Protein AF-I7LWI1-F1 (afdb_monomer_lite)

Foldseek 3Di:
DDDPPDDPDDDDDDDDDDDDDDDDDDDDDDDPDDPPPDLVLLVVLQDLVLQVVLVVQLLCVQVPPPDPDRVLCVLCVPDDSVVSNVVVCVLPVPDRRHLVSVLVQCPDPRSVVSSLVCLVPPQLVSLVPDPDDCSVSNVVVSVLSNVCVVPVVSSVSNDDPDPPDPD

Sequence (167 aa):
MQMDQLLTYFAGNIQIVCNQHEQSTEISSCQDSQDIMDEAQIVSLNKKNVIRNLIRAFLQYLFGKNQKVSILQQYFPNSSDYDTKCQIKRYFAKKKYNHLVLKQLYKHQIYGQMFKQFLLTEAHNYLQRSQIKEKENHVIFINYMIKCYEDERLLEKLETYSKAKKI

Secondary structure (DSSP, 8-state):
-----SS-SS----------------------------HHHHHHT--HHHHHHHHHHHHHHHH-TT-SS-HHHHH-TTS-HHHHHHHHHHHHTT---SHHHHHHHHH-TTHHHHHHHHHHHTHHHHHHHS--S-HHHHHHHHHHHHHHTT-HHHHHTS---------

pLDDT: mean 74.57, std 24.11, range [28.3, 97.25]

Structure (mmCIF, N/CA/C/O backbone):
data_AF-I7LWI1-F1
#
_entry.id   AF-I7LWI1-F1
#
loop_
_atom_site.group_PDB
_atom_site.id
_atom_site.type_symbol
_atom_site.label_atom_id
_atom_site.label_alt_id
_atom_site.label_comp_id
_atom_site.label_asym_id
_atom_site.label_entity_id
_atom_site.label_seq_id
_atom_site.pdbx_PDB_ins_code
_atom_site.Cartn_x
_atom_site.Cartn_y
_atom_site.Cartn_z
_atom_site.occupancy
_atom_site.B_iso_or_equiv
_atom_site.auth_seq_id
_atom_site.auth_comp_id
_atom_site.auth_asym_id
_atom_site.auth_atom_id
_atom_site.pdbx_PDB_model_num
ATOM 1 N N . MET A 1 1 ? 25.131 32.910 -13.825 1.00 37.62 1 MET A N 1
ATOM 2 C CA . MET A 1 1 ? 24.440 32.111 -14.862 1.00 37.62 1 MET A CA 1
ATOM 3 C C . MET A 1 1 ? 25.105 30.728 -14.871 1.00 37.62 1 MET A C 1
ATOM 5 O O . MET A 1 1 ? 26.065 30.537 -15.592 1.00 37.62 1 MET A O 1
ATOM 9 N N . GLN A 1 2 ? 24.973 29.940 -13.797 1.00 38.94 2 GLN A N 1
ATOM 10 C CA . GLN A 1 2 ? 23.892 28.995 -13.441 1.00 38.94 2 GLN A CA 1
ATOM 11 C C . GLN A 1 2 ? 23.829 27.756 -14.346 1.00 38.94 2 GLN A C 1
ATOM 13 O O . GLN A 1 2 ? 23.183 27.808 -15.385 1.00 38.94 2 GLN A O 1
ATOM 18 N N . MET A 1 3 ? 24.455 26.661 -13.891 1.00 34.31 3 MET A N 1
ATOM 19 C CA . MET A 1 3 ? 24.113 25.264 -14.213 1.00 34.31 3 MET A CA 1
ATOM 20 C C . MET A 1 3 ? 24.799 24.274 -13.228 1.00 34.31 3 MET A C 1
ATOM 22 O O . MET A 1 3 ? 25.345 23.275 -13.656 1.00 34.31 3 MET A O 1
ATOM 26 N N . ASP A 1 4 ? 24.781 24.527 -11.906 1.00 35.12 4 ASP A N 1
ATOM 27 C CA . ASP A 1 4 ? 25.437 23.644 -10.900 1.00 35.12 4 ASP A CA 1
ATOM 28 C C . ASP A 1 4 ? 24.593 23.399 -9.624 1.00 35.12 4 ASP A C 1
ATOM 30 O O . ASP A 1 4 ? 25.096 23.410 -8.505 1.00 35.12 4 ASP A O 1
ATOM 34 N N . GLN A 1 5 ? 23.274 23.192 -9.746 1.00 36.25 5 GLN A N 1
ATOM 35 C CA . GLN A 1 5 ? 22.397 22.970 -8.574 1.00 36.25 5 GLN A CA 1
ATOM 36 C C . GLN A 1 5 ? 21.407 21.799 -8.699 1.00 36.25 5 GLN A C 1
ATOM 38 O O . GLN A 1 5 ? 20.280 21.891 -8.224 1.00 36.25 5 GLN A O 1
ATOM 43 N N . LEU A 1 6 ? 21.784 20.667 -9.304 1.00 33.44 6 LEU A N 1
ATOM 44 C CA . LEU A 1 6 ? 20.823 19.557 -9.457 1.00 33.44 6 LEU A CA 1
ATOM 45 C C . LEU A 1 6 ? 21.381 18.138 -9.283 1.00 33.44 6 LEU A C 1
ATOM 47 O O . LEU A 1 6 ? 20.833 17.197 -9.850 1.00 33.44 6 LEU A O 1
ATOM 51 N N . LEU A 1 7 ? 22.419 17.958 -8.456 1.00 29.00 7 LEU A N 1
ATOM 52 C CA . LEU A 1 7 ? 22.972 16.628 -8.141 1.00 29.00 7 LEU A CA 1
ATOM 53 C C . LEU A 1 7 ? 23.293 16.387 -6.650 1.00 29.00 7 LEU A C 1
ATOM 55 O O . LEU A 1 7 ? 24.126 15.547 -6.330 1.00 29.00 7 LEU A O 1
ATOM 59 N N . THR A 1 8 ? 22.589 17.045 -5.720 1.00 34.25 8 THR A N 1
ATOM 60 C CA . THR A 1 8 ? 22.854 16.908 -4.267 1.00 34.25 8 THR A CA 1
ATOM 61 C C . THR A 1 8 ? 21.649 16.415 -3.456 1.00 34.25 8 THR A C 1
ATOM 63 O O . THR A 1 8 ? 21.393 16.938 -2.376 1.00 34.25 8 THR A O 1
ATOM 66 N N . TYR A 1 9 ? 20.868 15.436 -3.939 1.00 36.75 9 TYR A N 1
ATOM 67 C CA . TYR A 1 9 ? 19.732 14.953 -3.125 1.00 36.75 9 TYR A CA 1
ATOM 68 C C . TYR A 1 9 ? 19.507 13.442 -2.990 1.00 36.75 9 TYR A C 1
ATOM 70 O O . TYR A 1 9 ? 18.640 13.059 -2.222 1.00 36.75 9 TYR A O 1
ATOM 78 N N . PHE A 1 10 ? 20.292 12.549 -3.599 1.00 36.56 10 PHE A N 1
ATOM 79 C CA . PHE A 1 10 ? 20.140 11.110 -3.311 1.00 36.56 10 PHE A CA 1
ATOM 80 C C . PHE A 1 10 ? 21.457 10.346 -3.465 1.00 36.56 10 PHE A C 1
ATOM 82 O O . PHE A 1 10 ? 21.667 9.637 -4.443 1.00 36.56 10 PHE A O 1
ATOM 89 N N . ALA A 1 11 ? 22.350 10.491 -2.487 1.00 30.78 11 ALA A N 1
ATOM 90 C CA . ALA A 1 11 ? 23.492 9.597 -2.307 1.00 30.78 11 ALA A CA 1
ATOM 91 C C . ALA A 1 11 ? 23.950 9.632 -0.841 1.00 30.78 11 ALA A C 1
ATOM 93 O O . ALA A 1 11 ? 24.843 10.384 -0.470 1.00 30.78 11 ALA A O 1
ATOM 94 N N . GLY A 1 12 ? 23.303 8.830 0.001 1.00 28.80 12 GLY A N 1
ATOM 95 C CA . GLY A 1 12 ? 23.739 8.548 1.368 1.00 28.80 12 GLY A CA 1
ATOM 96 C C . GLY A 1 12 ? 23.755 7.042 1.573 1.00 28.80 12 GLY A C 1
ATOM 97 O O . GLY A 1 12 ? 22.835 6.486 2.163 1.00 28.80 12 GLY A O 1
ATOM 98 N N . ASN A 1 13 ? 24.751 6.389 0.974 1.00 34.00 13 ASN A N 1
ATOM 99 C CA . ASN A 1 13 ? 24.976 4.954 1.063 1.00 34.00 13 ASN A CA 1
ATOM 100 C C . ASN A 1 13 ? 25.395 4.542 2.476 1.00 34.00 13 ASN A C 1
ATOM 102 O O . ASN A 1 13 ? 26.251 5.156 3.106 1.00 34.00 13 ASN A O 1
ATOM 106 N N . ILE A 1 14 ? 24.810 3.425 2.895 1.00 37.09 14 ILE A N 1
ATOM 107 C CA . ILE A 1 14 ? 25.239 2.552 3.981 1.00 37.09 14 ILE A CA 1
ATOM 108 C C . ILE A 1 14 ? 26.698 2.138 3.746 1.00 37.09 14 ILE A C 1
ATOM 110 O O . ILE A 1 14 ? 27.006 1.515 2.730 1.00 37.09 14 ILE A O 1
ATOM 114 N N . GLN A 1 15 ? 27.574 2.415 4.713 1.00 31.39 15 GLN A N 1
ATOM 115 C CA . GLN A 1 15 ? 28.862 1.737 4.838 1.00 31.39 15 GLN A CA 1
ATOM 116 C C . GLN A 1 15 ? 29.185 1.526 6.323 1.00 31.39 15 GLN A C 1
ATOM 118 O O . GLN A 1 15 ? 29.314 2.468 7.098 1.00 31.39 15 GLN A O 1
ATOM 123 N N . ILE A 1 16 ? 29.258 0.254 6.711 1.00 35.53 16 ILE A N 1
ATOM 124 C CA . ILE A 1 16 ? 29.739 -0.237 8.006 1.00 35.53 16 ILE A CA 1
ATOM 125 C C . ILE A 1 16 ? 31.267 -0.289 7.933 1.00 35.53 16 ILE A C 1
ATOM 127 O O . ILE A 1 16 ? 31.735 -0.993 7.048 1.00 35.53 16 ILE A O 1
ATOM 131 N N . VAL A 1 17 ? 32.006 0.358 8.852 1.00 29.00 17 VAL A N 1
ATOM 132 C CA . VAL A 1 17 ? 33.283 -0.115 9.457 1.00 29.00 17 VAL A CA 1
ATOM 133 C C . VAL A 1 17 ? 33.564 0.667 10.761 1.00 29.00 17 VAL A C 1
ATOM 135 O O . VAL A 1 17 ? 33.437 1.886 10.810 1.00 29.00 17 VAL A O 1
ATOM 138 N N . CYS A 1 18 ? 33.953 -0.062 11.813 1.00 28.98 18 CYS A N 1
ATOM 139 C CA . CYS A 1 18 ? 34.367 0.390 13.148 1.00 28.98 18 CYS A CA 1
ATOM 140 C C . CYS A 1 18 ? 35.757 1.069 13.184 1.00 28.98 18 CYS A C 1
ATOM 142 O O . CYS A 1 18 ? 36.680 0.537 12.578 1.00 28.98 18 CYS A O 1
ATOM 144 N N . ASN A 1 19 ? 35.945 2.138 13.977 1.00 28.30 19 ASN A N 1
ATOM 145 C CA . ASN A 1 19 ? 36.844 2.194 15.156 1.00 28.30 19 ASN A CA 1
ATOM 146 C C . ASN A 1 19 ? 37.095 3.629 15.682 1.00 28.30 19 ASN A C 1
ATOM 148 O O . ASN A 1 19 ? 37.369 4.552 14.928 1.00 28.30 19 ASN A O 1
ATOM 152 N N . GLN A 1 20 ? 37.010 3.724 17.014 1.00 33.72 20 GLN A N 1
ATOM 153 C CA . GLN A 1 20 ? 37.523 4.687 18.007 1.00 33.72 20 GLN A CA 1
ATOM 154 C C . GLN A 1 20 ? 38.374 5.896 17.545 1.00 33.72 20 GLN A C 1
ATOM 156 O O . GLN A 1 20 ? 39.471 5.699 17.035 1.00 33.72 20 GLN A O 1
ATOM 161 N N . HIS A 1 21 ? 37.964 7.121 17.918 1.00 33.53 21 HIS A N 1
ATOM 162 C CA . HIS A 1 21 ? 38.676 7.978 18.891 1.00 33.53 21 HIS A CA 1
ATOM 163 C C . HIS A 1 21 ? 37.819 9.199 19.295 1.00 33.53 21 HIS A C 1
ATOM 165 O O . HIS A 1 21 ? 37.039 9.717 18.501 1.00 33.53 21 HIS A O 1
ATOM 171 N N . GLU A 1 22 ? 37.948 9.605 20.556 1.00 37.38 22 GLU A N 1
ATOM 172 C CA . GLU A 1 22 ? 37.181 10.630 21.272 1.00 37.38 22 GLU A CA 1
ATOM 173 C C . GLU A 1 22 ? 37.495 12.061 20.799 1.00 37.38 22 GLU A C 1
ATOM 175 O O . GLU A 1 22 ? 38.661 12.393 20.607 1.00 37.38 22 GLU A O 1
ATOM 180 N N . GLN A 1 23 ? 36.485 12.939 20.715 1.00 32.00 23 GLN A N 1
ATOM 181 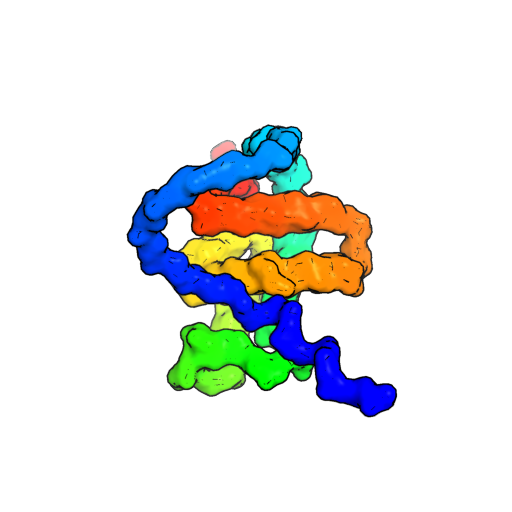C CA . GLN A 1 23 ? 36.446 14.184 21.503 1.00 32.00 23 GLN A CA 1
ATOM 182 C C . GLN A 1 23 ? 35.145 14.975 21.304 1.00 32.00 23 GLN A C 1
ATOM 184 O O . GLN A 1 23 ? 34.612 15.130 20.209 1.00 32.00 23 GLN A O 1
ATOM 189 N N . SER A 1 24 ? 34.661 15.447 22.445 1.00 33.22 24 SER A N 1
ATOM 190 C CA . SER A 1 24 ? 33.409 16.113 22.764 1.00 33.22 24 SER A CA 1
ATOM 191 C C . SER A 1 24 ? 33.059 17.325 21.901 1.00 33.22 24 SER A C 1
ATOM 193 O O . SER A 1 24 ? 33.854 18.246 21.726 1.00 33.22 24 SER A O 1
ATOM 195 N N . THR A 1 25 ? 31.793 17.414 21.500 1.00 33.03 25 THR A N 1
ATOM 196 C CA . THR A 1 25 ? 31.097 18.703 21.425 1.00 33.03 25 THR A CA 1
ATOM 197 C C . THR A 1 25 ? 29.623 18.475 21.730 1.00 33.03 25 THR A C 1
ATOM 199 O O . THR A 1 25 ? 28.957 17.654 21.103 1.00 33.03 25 THR A O 1
ATOM 202 N N . GLU A 1 26 ? 29.151 19.152 22.768 1.00 35.97 26 GLU A N 1
ATOM 203 C CA . GLU A 1 26 ? 27.797 19.085 23.298 1.00 35.97 26 GLU A CA 1
ATOM 204 C C . GLU A 1 26 ? 26.771 19.471 22.225 1.00 35.97 26 GLU A C 1
ATOM 206 O O . GLU A 1 26 ? 26.716 20.619 21.787 1.00 35.97 26 GLU A O 1
ATOM 211 N N . ILE A 1 27 ? 25.915 18.524 21.832 1.00 38.09 27 ILE A N 1
ATOM 212 C CA . ILE A 1 27 ? 24.622 18.837 21.222 1.00 38.09 27 ILE A CA 1
ATOM 213 C C . ILE A 1 27 ? 23.542 18.210 22.092 1.00 38.09 27 ILE A C 1
ATOM 215 O O . ILE A 1 27 ? 23.253 17.017 22.044 1.00 38.09 27 ILE A O 1
ATOM 219 N N . SER A 1 28 ? 23.019 19.096 22.933 1.00 35.69 28 SER A N 1
ATOM 220 C CA . SER A 1 28 ? 21.689 19.132 23.523 1.00 35.69 28 SER A CA 1
ATOM 221 C C . SER A 1 28 ? 20.711 18.083 22.983 1.00 35.69 28 SER A C 1
ATOM 223 O O . SER A 1 28 ? 20.285 18.109 21.827 1.00 35.69 28 SER A O 1
ATOM 225 N N . SER A 1 29 ? 20.333 17.197 23.898 1.00 34.12 29 SER A N 1
ATOM 226 C CA . SER A 1 29 ? 19.206 16.275 23.854 1.00 34.12 29 SER A CA 1
ATOM 227 C C . SER A 1 29 ? 17.958 16.882 23.212 1.00 34.12 29 SER A C 1
ATOM 229 O O . SER A 1 29 ? 17.369 17.800 23.781 1.00 34.12 29 SER A O 1
ATOM 231 N N . CYS A 1 30 ? 17.498 16.319 22.095 1.00 30.94 30 CYS A N 1
ATOM 232 C CA . CYS A 1 30 ? 16.132 16.490 21.606 1.00 30.94 30 CYS A CA 1
ATOM 233 C C . CYS A 1 30 ? 15.699 15.233 20.834 1.00 30.94 30 CYS A C 1
ATOM 235 O O . CYS A 1 30 ? 16.157 15.005 19.721 1.00 30.94 30 CYS A O 1
ATOM 237 N N . GLN A 1 31 ? 14.742 14.507 21.423 1.00 37.09 31 GLN A N 1
ATOM 238 C CA . GLN A 1 31 ? 13.783 13.606 20.765 1.00 37.09 31 GLN A CA 1
ATOM 239 C C . GLN A 1 31 ? 14.190 12.137 20.558 1.00 37.09 31 GLN A C 1
ATOM 241 O O . GLN A 1 31 ? 13.984 11.563 19.494 1.00 37.09 31 GLN A O 1
ATOM 246 N N . ASP A 1 32 ? 14.572 11.479 21.655 1.00 37.22 32 ASP A N 1
ATOM 247 C CA . ASP A 1 32 ? 13.866 10.243 22.010 1.00 37.22 32 ASP A CA 1
ATOM 248 C C . ASP A 1 32 ? 12.455 10.653 22.455 1.00 37.22 32 ASP A C 1
ATOM 250 O O . ASP A 1 32 ? 12.257 11.280 23.498 1.00 37.22 32 ASP A O 1
ATOM 254 N N . SER A 1 33 ? 11.454 10.407 21.621 1.00 39.50 33 SER A N 1
ATOM 255 C CA . SER A 1 33 ? 10.051 10.558 22.000 1.00 39.50 33 SER A CA 1
ATOM 256 C C . SER A 1 33 ? 9.281 9.386 21.423 1.00 39.50 33 SER A C 1
ATOM 258 O O . SER A 1 33 ? 9.257 9.181 20.213 1.00 39.50 33 SER A O 1
ATOM 260 N N . GLN A 1 34 ? 8.731 8.598 22.348 1.00 47.19 34 GLN A N 1
ATOM 261 C CA . GLN A 1 34 ? 7.891 7.423 22.165 1.00 47.19 34 GLN A CA 1
ATOM 262 C C . GLN A 1 34 ? 7.123 7.406 20.845 1.00 47.19 34 GLN A C 1
ATOM 264 O O . GLN A 1 34 ? 6.273 8.259 20.612 1.00 47.19 34 GLN A O 1
ATOM 269 N N . ASP A 1 35 ? 7.308 6.347 20.060 1.00 47.78 35 ASP A N 1
ATOM 270 C CA . ASP A 1 35 ? 6.470 6.100 18.888 1.00 47.78 35 ASP A CA 1
ATOM 271 C C . ASP A 1 35 ? 5.697 4.776 19.013 1.00 47.78 35 ASP A C 1
ATOM 273 O O . ASP A 1 35 ? 5.487 4.027 18.051 1.00 47.78 35 ASP A O 1
ATOM 277 N N . ILE A 1 36 ? 5.247 4.503 20.244 1.00 50.38 36 ILE A N 1
ATOM 278 C CA . ILE A 1 36 ? 4.090 3.646 20.487 1.00 50.38 36 ILE A CA 1
ATOM 279 C C . ILE A 1 36 ? 2.896 4.451 19.976 1.00 50.38 36 ILE A C 1
ATOM 281 O O . ILE A 1 36 ? 2.363 5.306 20.676 1.00 50.38 36 ILE A O 1
ATOM 285 N N . MET A 1 37 ? 2.490 4.213 18.728 1.00 57.28 37 MET A N 1
ATOM 286 C CA . MET A 1 37 ? 1.138 4.580 18.323 1.00 57.28 37 MET A CA 1
ATOM 287 C C . MET A 1 37 ? 0.193 3.884 19.297 1.00 57.28 37 MET A C 1
ATOM 289 O O . MET A 1 37 ? 0.141 2.651 19.313 1.00 57.28 37 MET A O 1
ATOM 293 N N . ASP A 1 38 ? -0.514 4.663 20.113 1.00 58.97 38 ASP A N 1
ATOM 294 C CA . ASP A 1 38 ? -1.480 4.119 21.056 1.00 58.97 38 ASP A CA 1
ATOM 295 C C . ASP A 1 38 ? -2.442 3.194 20.312 1.00 58.97 38 ASP A C 1
ATOM 297 O O . ASP A 1 38 ? -2.979 3.522 19.250 1.00 58.97 38 ASP A O 1
ATOM 301 N N . GLU A 1 39 ? -2.683 2.021 20.883 1.00 57.19 39 GLU A N 1
ATOM 302 C CA . GLU A 1 39 ? -3.594 1.011 20.342 1.00 57.19 39 GLU A CA 1
ATOM 303 C C . GLU A 1 39 ? -4.993 1.600 20.068 1.00 57.19 39 GLU A C 1
ATOM 305 O O . GLU A 1 39 ? -5.654 1.245 19.092 1.00 57.19 39 GLU A O 1
ATOM 310 N N . ALA A 1 40 ? -5.384 2.615 20.849 1.00 57.06 40 ALA A N 1
ATOM 311 C CA . ALA A 1 40 ? -6.581 3.424 20.643 1.00 57.06 40 ALA A CA 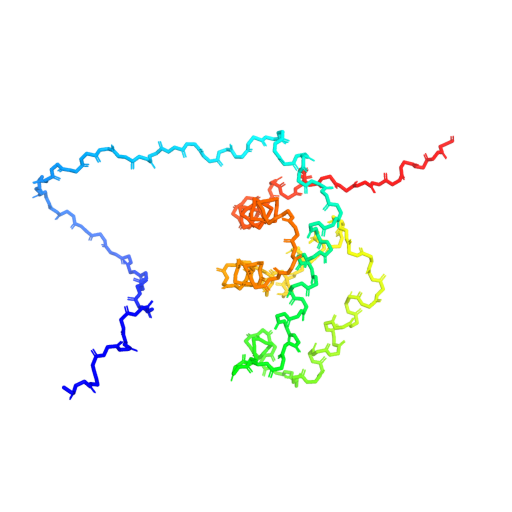1
ATOM 312 C C . ALA A 1 40 ? -6.590 4.193 19.304 1.00 57.06 40 ALA A C 1
ATOM 314 O O . ALA A 1 40 ? -7.626 4.258 18.634 1.00 57.06 40 ALA A O 1
ATOM 315 N N . GLN A 1 41 ? -5.447 4.735 18.866 1.00 62.41 41 GLN A N 1
ATOM 316 C CA . GLN A 1 41 ? -5.332 5.378 17.555 1.00 62.41 41 GLN A CA 1
ATOM 317 C C . GLN A 1 41 ? -5.497 4.340 16.443 1.00 62.41 41 GLN A C 1
ATOM 319 O O . GLN A 1 41 ? -6.250 4.583 15.504 1.00 62.41 41 GLN A O 1
ATOM 324 N N . ILE A 1 42 ? -4.904 3.150 16.579 1.00 60.75 42 ILE A N 1
ATOM 325 C CA . ILE A 1 42 ? -5.013 2.057 15.594 1.00 60.75 42 ILE A CA 1
ATOM 326 C C . ILE A 1 42 ? -6.475 1.640 15.369 1.00 60.75 42 ILE A C 1
ATOM 328 O O . ILE A 1 42 ? -6.919 1.538 14.222 1.00 60.75 42 ILE A O 1
ATOM 332 N N . VAL A 1 43 ? -7.253 1.476 16.443 1.00 59.38 43 VAL A N 1
ATOM 333 C CA . VAL A 1 43 ? -8.684 1.128 16.361 1.00 59.38 43 VAL A CA 1
ATOM 334 C C . VAL A 1 43 ? -9.485 2.221 15.640 1.00 59.38 43 VAL A C 1
ATOM 336 O O . VAL A 1 43 ? -10.342 1.924 14.805 1.00 59.38 43 VAL A O 1
ATOM 339 N N . SER A 1 44 ? -9.164 3.498 15.875 1.00 61.69 44 SER A N 1
ATOM 340 C CA . SER A 1 44 ? -9.833 4.633 15.217 1.00 61.69 44 SER A CA 1
ATOM 341 C C . SER A 1 44 ? -9.507 4.775 13.716 1.00 61.69 44 SER A C 1
ATOM 343 O O . SER A 1 44 ? -10.273 5.382 12.957 1.00 61.69 44 SER A O 1
ATOM 345 N N . LEU A 1 45 ? -8.401 4.171 13.264 1.00 64.00 45 LEU A N 1
ATOM 346 C CA . LEU A 1 45 ? -7.915 4.201 11.878 1.00 64.00 45 LEU A CA 1
ATOM 347 C C . LEU A 1 45 ? -8.492 3.083 11.001 1.00 64.00 45 LEU A C 1
ATOM 349 O O . LEU A 1 45 ? -8.281 3.095 9.786 1.00 64.00 45 LEU A O 1
ATOM 353 N N . ASN A 1 46 ? -9.289 2.174 11.577 1.00 63.47 46 ASN A N 1
ATOM 354 C CA . ASN A 1 46 ? -10.020 1.073 10.926 1.00 63.47 46 ASN A CA 1
ATOM 355 C C . ASN A 1 46 ? -11.148 1.571 9.980 1.00 63.47 46 ASN A C 1
ATOM 357 O O . ASN A 1 46 ? -12.197 0.955 9.758 1.00 63.47 46 ASN A O 1
ATOM 361 N N . LYS A 1 47 ? -10.966 2.752 9.384 1.00 75.00 47 LYS A N 1
ATOM 362 C CA . LYS A 1 47 ? -11.894 3.352 8.440 1.00 75.00 47 LYS A CA 1
ATOM 363 C C . LYS A 1 47 ? -11.716 2.665 7.094 1.00 75.00 47 LYS A C 1
ATOM 365 O O . LYS A 1 47 ? -10.765 2.905 6.354 1.00 75.00 47 LYS A O 1
ATOM 370 N N . LYS A 1 48 ? -12.732 1.900 6.692 1.00 83.75 48 LYS A N 1
ATOM 371 C CA . LYS A 1 48 ? -12.866 1.285 5.354 1.00 83.75 48 LYS A CA 1
ATOM 372 C C . LYS A 1 48 ? -12.508 2.229 4.192 1.00 83.75 48 LYS A C 1
ATOM 374 O O . LYS A 1 48 ? -12.034 1.776 3.150 1.00 83.75 48 LYS A O 1
ATOM 379 N N . ASN A 1 49 ? -12.763 3.529 4.348 1.00 88.62 49 ASN A N 1
ATOM 380 C CA . ASN A 1 49 ? -12.436 4.541 3.345 1.00 88.62 49 ASN A CA 1
ATOM 381 C C . ASN A 1 49 ? -10.923 4.747 3.182 1.00 88.62 49 ASN A C 1
ATOM 383 O O . ASN A 1 49 ? -10.476 4.834 2.041 1.00 88.62 49 ASN A O 1
ATOM 387 N N . VAL A 1 50 ? -10.153 4.740 4.276 1.00 90.69 50 VAL A N 1
ATOM 388 C CA . VAL A 1 50 ? -8.689 4.889 4.257 1.00 90.69 50 VAL A CA 1
ATOM 389 C C . VAL A 1 50 ? -8.059 3.756 3.457 1.00 90.69 50 VAL A C 1
ATOM 391 O O . VAL A 1 50 ? -7.354 4.005 2.482 1.00 90.69 50 VAL A O 1
ATOM 394 N N . ILE A 1 51 ? -8.425 2.508 3.758 1.00 91.44 51 ILE A N 1
ATOM 395 C CA . ILE A 1 51 ? -7.915 1.343 3.023 1.00 91.44 51 ILE A CA 1
ATOM 396 C C . ILE A 1 51 ? -8.288 1.380 1.550 1.00 91.44 51 ILE A C 1
ATOM 398 O O . ILE A 1 51 ? -7.456 1.109 0.683 1.00 91.44 51 ILE A O 1
ATOM 402 N N . ARG A 1 52 ? -9.546 1.709 1.241 1.00 92.88 52 ARG A N 1
ATOM 403 C CA . ARG A 1 52 ? -9.989 1.787 -0.151 1.00 92.88 52 ARG A CA 1
ATOM 404 C C . ARG A 1 52 ? -9.174 2.820 -0.924 1.00 92.88 52 ARG A C 1
ATOM 406 O O . ARG A 1 52 ? -8.800 2.549 -2.063 1.00 92.88 52 ARG A O 1
ATOM 413 N N . ASN A 1 53 ? -8.925 3.980 -0.324 1.00 94.50 53 ASN A N 1
ATOM 414 C CA . ASN A 1 53 ? -8.143 5.045 -0.938 1.00 94.50 53 ASN A CA 1
ATOM 415 C C . ASN A 1 53 ? -6.679 4.639 -1.096 1.00 94.50 53 ASN A C 1
ATOM 417 O O . ASN A 1 53 ? -6.128 4.837 -2.173 1.00 94.50 53 ASN A O 1
ATOM 421 N N . LEU A 1 54 ? -6.087 4.001 -0.085 1.00 95.31 54 LEU A N 1
ATOM 422 C CA . LEU A 1 54 ? -4.699 3.550 -0.122 1.00 95.31 54 LEU A CA 1
ATOM 423 C C . LEU A 1 54 ? -4.459 2.488 -1.202 1.00 95.31 54 LEU A C 1
ATOM 425 O O . LEU A 1 54 ? -3.537 2.618 -2.001 1.00 95.31 54 LEU A O 1
ATOM 429 N N . ILE A 1 55 ? -5.324 1.472 -1.297 1.00 95.44 55 ILE A N 1
ATOM 430 C CA . ILE A 1 55 ? -5.210 0.444 -2.344 1.00 95.44 55 ILE A CA 1
ATOM 431 C C . ILE A 1 55 ? -5.419 1.062 -3.734 1.00 95.44 55 ILE A C 1
ATOM 433 O O . ILE A 1 55 ? -4.725 0.704 -4.682 1.00 95.44 55 ILE A O 1
ATOM 437 N N . ARG A 1 56 ? -6.344 2.020 -3.884 1.00 94.62 56 ARG A N 1
ATOM 438 C CA . ARG A 1 56 ? -6.525 2.741 -5.157 1.00 94.62 56 ARG A CA 1
ATOM 439 C C . ARG A 1 56 ? -5.295 3.556 -5.537 1.00 94.62 56 ARG A C 1
ATOM 441 O O . ARG A 1 56 ? -4.891 3.499 -6.693 1.00 94.62 56 ARG A O 1
ATOM 448 N N . ALA A 1 57 ? -4.708 4.265 -4.575 1.00 95.00 57 ALA A N 1
ATOM 449 C CA . ALA A 1 57 ? -3.480 5.026 -4.758 1.00 95.00 57 ALA A CA 1
ATOM 450 C C . ALA A 1 57 ? -2.338 4.119 -5.226 1.00 95.00 57 ALA A C 1
ATOM 452 O O . ALA A 1 57 ? -1.673 4.428 -6.209 1.00 95.00 57 ALA A O 1
ATOM 453 N N . PHE A 1 58 ? -2.193 2.951 -4.598 1.00 95.88 58 PHE A N 1
ATOM 454 C CA . PHE A 1 58 ? -1.223 1.941 -5.002 1.00 95.88 58 PHE A CA 1
ATOM 455 C C . PHE A 1 58 ? -1.446 1.449 -6.440 1.00 95.88 58 PHE A C 1
ATOM 457 O O . PHE A 1 58 ? -0.515 1.404 -7.236 1.00 95.88 58 PHE A O 1
ATOM 464 N N . LEU A 1 59 ? -2.681 1.129 -6.831 1.00 93.75 59 LEU A N 1
ATOM 465 C CA . LEU A 1 59 ? -2.956 0.707 -8.211 1.00 93.75 59 LEU A CA 1
ATOM 466 C C . LEU A 1 59 ? -2.719 1.831 -9.220 1.00 93.75 59 LEU A C 1
ATOM 468 O O . LEU A 1 59 ? -2.237 1.579 -10.322 1.00 93.75 59 LEU A O 1
ATOM 472 N N . GLN A 1 60 ? -3.038 3.070 -8.855 1.00 92.38 60 GLN A N 1
ATOM 473 C CA . GLN A 1 60 ? -2.738 4.228 -9.687 1.00 92.38 60 GLN A CA 1
ATOM 474 C C . GLN A 1 60 ? -1.232 4.456 -9.812 1.00 92.38 60 GLN A C 1
ATOM 476 O O . GLN A 1 60 ? -0.777 4.835 -10.886 1.00 92.38 60 GLN A O 1
ATOM 481 N N . TYR A 1 61 ? -0.467 4.195 -8.755 1.00 91.81 61 TYR A N 1
ATOM 482 C CA . TYR A 1 61 ? 0.984 4.182 -8.815 1.00 91.81 61 TYR A CA 1
ATOM 483 C C . TYR A 1 61 ? 1.463 3.146 -9.841 1.00 91.81 61 TYR A C 1
ATOM 485 O O . TYR A 1 61 ? 2.155 3.517 -10.778 1.00 91.81 61 TYR A O 1
ATOM 493 N N . LEU A 1 62 ? 0.988 1.900 -9.782 1.00 91.12 62 LEU A N 1
ATOM 494 C CA . LEU A 1 62 ? 1.402 0.844 -10.719 1.00 91.12 62 LEU A CA 1
ATOM 495 C C . LEU A 1 62 ? 0.976 1.061 -12.182 1.00 91.12 62 LEU A C 1
ATOM 497 O O . LEU A 1 62 ? 1.642 0.584 -13.100 1.00 91.12 62 LEU A O 1
ATOM 501 N N . PHE A 1 63 ? -0.160 1.720 -12.417 1.00 89.94 63 PHE A N 1
ATOM 502 C CA . PHE A 1 63 ? -0.754 1.860 -13.755 1.00 89.94 63 PHE A CA 1
ATOM 503 C C . PHE A 1 63 ? -0.757 3.296 -14.293 1.00 89.94 63 PHE A C 1
ATOM 505 O O . PHE A 1 63 ? -1.360 3.562 -15.336 1.00 89.94 63 PHE A O 1
ATOM 512 N N . GLY A 1 64 ? -0.125 4.231 -13.586 1.00 84.31 64 GLY A N 1
ATOM 513 C CA . GLY A 1 64 ? -0.097 5.643 -13.944 1.00 84.31 64 GLY A CA 1
ATOM 514 C C . GLY A 1 64 ? 0.638 5.891 -15.261 1.00 84.31 64 GLY A C 1
ATOM 515 O O . GLY A 1 64 ? 1.697 5.328 -15.515 1.00 84.31 64 GLY A O 1
ATOM 516 N N . LYS A 1 65 ? 0.095 6.786 -16.094 1.00 70.62 65 LYS A N 1
ATOM 517 C CA . LYS A 1 65 ? 0.635 7.113 -17.429 1.00 70.62 65 LYS A CA 1
ATOM 518 C C . LYS A 1 65 ? 1.998 7.831 -17.409 1.00 70.62 65 LYS A C 1
ATOM 520 O O . LYS A 1 65 ? 2.615 7.960 -18.457 1.00 70.62 65 LYS A O 1
ATOM 525 N N . ASN A 1 66 ? 2.457 8.285 -16.239 1.00 63.50 66 ASN A N 1
ATOM 526 C CA . ASN A 1 66 ? 3.601 9.196 -16.095 1.00 63.50 66 ASN A CA 1
ATOM 527 C C . ASN A 1 66 ? 4.868 8.535 -15.514 1.00 63.50 66 ASN A C 1
ATOM 529 O O . ASN A 1 66 ? 5.804 9.249 -15.156 1.00 63.50 66 ASN A O 1
ATOM 533 N N . GLN A 1 67 ? 4.923 7.205 -15.372 1.00 63.44 67 GLN A N 1
ATOM 534 C CA . GLN A 1 67 ? 6.128 6.545 -14.851 1.00 63.44 67 GLN A CA 1
ATOM 535 C C . GLN A 1 67 ? 7.209 6.413 -15.935 1.00 63.44 67 GLN A C 1
ATOM 537 O O . GLN A 1 67 ? 6.999 5.751 -16.947 1.00 63.44 67 GLN A O 1
ATOM 542 N N . LYS A 1 68 ? 8.372 7.044 -15.705 1.00 55.06 68 LYS A N 1
ATOM 543 C CA . LYS A 1 68 ? 9.535 7.055 -16.618 1.00 55.06 68 LYS A CA 1
ATOM 544 C C . LYS A 1 68 ? 10.367 5.76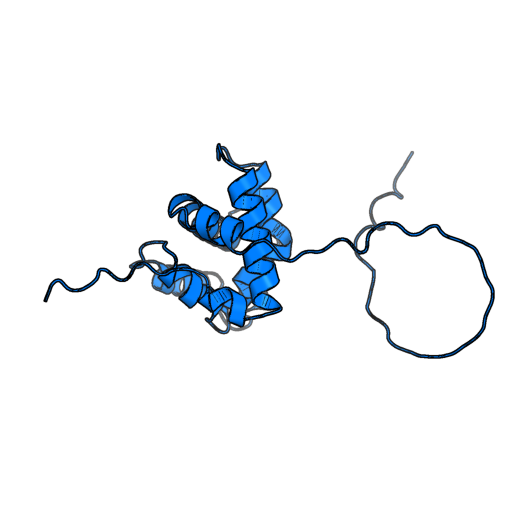1 -16.595 1.00 55.06 68 LYS A C 1
ATOM 546 O O . LYS A 1 68 ? 11.100 5.509 -17.541 1.00 55.06 68 LYS A O 1
ATOM 551 N N . VAL A 1 69 ? 10.230 4.940 -15.553 1.00 61.19 69 VAL A N 1
ATOM 552 C CA . VAL A 1 69 ? 10.766 3.573 -15.455 1.00 61.19 69 VAL A CA 1
ATOM 553 C C . VAL A 1 69 ? 9.657 2.732 -14.840 1.00 61.19 69 VAL A C 1
ATOM 555 O O . VAL A 1 69 ? 9.123 3.098 -13.792 1.00 61.19 69 VAL A O 1
ATOM 558 N N . SER A 1 70 ? 9.255 1.656 -15.513 1.00 73.50 70 SER A N 1
ATOM 559 C CA . SER A 1 70 ? 8.188 0.792 -15.017 1.00 73.50 70 SER A CA 1
ATOM 560 C C . SER A 1 70 ? 8.715 0.072 -13.783 1.00 73.50 70 SER A C 1
ATOM 562 O O . SER A 1 70 ? 9.523 -0.845 -13.908 1.00 73.50 70 SER A O 1
ATOM 564 N N . ILE A 1 71 ? 8.261 0.457 -12.584 1.00 83.62 71 ILE A N 1
ATOM 565 C CA . ILE A 1 71 ? 8.555 -0.298 -11.352 1.00 83.62 71 ILE A CA 1
ATOM 566 C C . ILE A 1 71 ? 8.252 -1.792 -11.531 1.00 83.62 71 ILE A C 1
ATOM 568 O O . ILE A 1 71 ? 8.882 -2.644 -10.919 1.00 83.62 71 ILE A O 1
ATOM 572 N N . LEU A 1 72 ? 7.329 -2.133 -12.431 1.00 88.75 72 LEU A N 1
ATOM 573 C CA . LEU A 1 72 ? 7.018 -3.510 -12.780 1.00 88.75 72 LEU A CA 1
ATOM 574 C C . LEU A 1 72 ? 8.247 -4.273 -13.289 1.00 88.75 72 LEU A C 1
ATOM 576 O O . LEU A 1 72 ? 8.420 -5.416 -12.895 1.00 88.75 72 LEU A O 1
ATOM 580 N N . GLN A 1 73 ? 9.129 -3.655 -14.077 1.00 88.81 73 GLN A N 1
ATOM 581 C CA . GLN A 1 73 ? 10.342 -4.308 -14.588 1.00 88.81 73 GLN A CA 1
ATOM 582 C C . GLN A 1 73 ? 11.345 -4.640 -13.478 1.00 88.81 73 GLN A C 1
ATOM 584 O O . GLN A 1 73 ? 12.049 -5.640 -13.578 1.00 88.81 73 GLN A O 1
ATOM 589 N N . GLN A 1 74 ? 11.373 -3.859 -12.392 1.00 90.25 74 GLN A N 1
ATOM 590 C CA . GLN A 1 74 ? 12.209 -4.154 -11.224 1.00 90.25 74 GLN A CA 1
ATOM 591 C C . GLN A 1 74 ? 11.784 -5.465 -10.540 1.00 90.25 74 GLN A C 1
ATOM 593 O O . GLN A 1 74 ? 12.627 -6.206 -10.043 1.00 90.25 74 GLN A O 1
ATOM 598 N N . TYR A 1 75 ? 10.482 -5.760 -10.521 1.00 91.44 75 TYR A N 1
ATOM 599 C CA . TYR A 1 75 ? 9.922 -6.938 -9.847 1.00 91.44 75 TYR A CA 1
ATOM 600 C C . TYR A 1 75 ? 9.607 -8.104 -10.794 1.00 91.44 75 TYR A C 1
ATOM 602 O O . TYR A 1 75 ? 9.472 -9.242 -10.347 1.00 91.44 75 TYR A O 1
ATOM 610 N N . PHE A 1 76 ? 9.498 -7.831 -12.093 1.00 92.25 76 PHE A N 1
ATOM 611 C CA . PHE A 1 76 ? 9.174 -8.786 -13.149 1.00 92.25 76 PHE A CA 1
ATOM 612 C C . PHE A 1 76 ? 10.117 -8.597 -14.352 1.00 92.25 76 PHE A C 1
ATOM 614 O O . PHE A 1 76 ? 9.658 -8.264 -15.446 1.00 92.25 76 PHE A O 1
ATOM 621 N N . PRO A 1 77 ? 11.436 -8.817 -14.187 1.00 91.56 77 PRO A N 1
ATOM 622 C CA . PRO A 1 77 ? 12.431 -8.505 -15.221 1.00 91.56 77 PRO A CA 1
ATOM 623 C C . PRO A 1 77 ? 12.250 -9.318 -16.511 1.00 91.56 77 PRO A C 1
ATOM 625 O O . PRO A 1 77 ? 12.621 -8.866 -17.588 1.00 91.56 77 PRO A O 1
ATOM 628 N N . ASN A 1 78 ? 11.639 -10.502 -16.409 1.00 93.06 78 ASN A N 1
ATOM 629 C CA . ASN A 1 78 ? 11.450 -11.432 -17.524 1.00 93.06 78 ASN A CA 1
ATOM 630 C C . ASN A 1 78 ? 10.025 -11.404 -18.104 1.00 93.06 78 ASN A C 1
ATOM 632 O O . ASN A 1 78 ? 9.658 -12.292 -18.869 1.00 93.06 78 ASN A O 1
ATOM 636 N N . SER A 1 79 ? 9.175 -10.460 -17.691 1.00 91.00 79 SER A N 1
ATOM 637 C CA . SER A 1 79 ? 7.785 -10.370 -18.154 1.00 91.00 79 SER A CA 1
ATOM 638 C C . SER A 1 79 ? 7.548 -9.079 -18.916 1.00 91.00 79 SER A C 1
ATOM 640 O O . SER A 1 79 ? 8.118 -8.035 -18.603 1.00 91.00 79 SER A O 1
ATOM 642 N N . SER A 1 80 ? 6.656 -9.134 -19.905 1.00 90.38 80 SER A N 1
ATOM 643 C CA . SER A 1 80 ? 6.232 -7.917 -20.580 1.00 90.38 80 SER A CA 1
ATOM 644 C C . SER A 1 80 ? 5.459 -7.015 -19.613 1.00 90.38 80 SER A C 1
ATOM 646 O O . SER A 1 80 ? 4.773 -7.463 -18.682 1.00 90.38 80 SER A O 1
ATOM 648 N N . ASP A 1 81 ? 5.536 -5.714 -19.865 1.00 87.00 81 ASP A N 1
ATOM 649 C CA . ASP A 1 81 ? 4.813 -4.702 -19.101 1.00 87.00 81 ASP A CA 1
ATOM 650 C C . ASP A 1 81 ? 3.290 -4.940 -19.176 1.00 87.00 81 ASP A C 1
ATOM 652 O O . ASP A 1 81 ? 2.557 -4.751 -18.204 1.00 87.00 81 ASP A O 1
ATOM 656 N N . TYR A 1 82 ? 2.811 -5.414 -20.330 1.00 89.19 82 TYR A N 1
ATOM 657 C CA . TYR A 1 82 ? 1.410 -5.755 -20.561 1.00 89.19 82 TYR A CA 1
ATOM 658 C C . TYR A 1 82 ? 0.962 -6.967 -19.733 1.00 89.19 82 TYR A C 1
ATOM 660 O O . TYR A 1 82 ? -0.060 -6.889 -19.040 1.00 89.19 82 TYR A O 1
ATOM 668 N N . ASP A 1 83 ? 1.727 -8.060 -19.756 1.00 90.88 83 ASP A N 1
ATOM 669 C CA . ASP A 1 83 ? 1.380 -9.296 -19.046 1.00 90.88 83 ASP A CA 1
ATOM 670 C C . ASP A 1 83 ? 1.396 -9.086 -17.537 1.00 90.88 83 ASP A C 1
ATOM 672 O O . ASP A 1 83 ? 0.457 -9.480 -16.840 1.00 90.88 83 ASP A O 1
ATOM 676 N N . THR A 1 84 ? 2.401 -8.363 -17.044 1.00 91.44 84 THR A N 1
ATOM 677 C CA . THR A 1 84 ? 2.517 -8.003 -15.629 1.00 91.44 84 THR A CA 1
ATOM 678 C C . THR A 1 84 ? 1.320 -7.168 -15.180 1.00 91.44 84 THR A C 1
ATOM 680 O O . THR A 1 84 ? 0.674 -7.470 -14.170 1.00 91.44 84 THR A O 1
ATOM 683 N N . LYS A 1 85 ? 0.933 -6.153 -15.968 1.00 90.69 85 LYS A N 1
ATOM 684 C CA . LYS A 1 85 ? -0.267 -5.350 -15.682 1.00 90.69 85 LYS A CA 1
ATOM 685 C C . LYS A 1 85 ? -1.530 -6.206 -15.688 1.00 90.69 85 LYS A C 1
ATOM 687 O O . LYS A 1 85 ? -2.396 -6.015 -14.831 1.00 90.69 85 LYS A O 1
ATOM 692 N N . CYS A 1 86 ? -1.647 -7.156 -16.614 1.00 91.88 86 CYS A N 1
ATOM 693 C CA . CYS A 1 86 ? -2.764 -8.095 -16.652 1.00 91.88 86 CYS A CA 1
ATOM 694 C C . CYS A 1 86 ? -2.805 -8.990 -15.408 1.00 91.88 86 CYS A C 1
ATOM 696 O O . CYS A 1 86 ? -3.875 -9.156 -14.821 1.00 91.88 86 CYS A O 1
ATOM 698 N N . GLN A 1 87 ? -1.666 -9.527 -14.970 1.00 93.00 87 GLN A N 1
ATOM 699 C CA . GLN A 1 87 ? -1.566 -10.369 -13.780 1.00 93.00 87 GLN A CA 1
ATOM 700 C C . GLN A 1 87 ? -1.992 -9.610 -12.516 1.00 93.00 87 GLN A C 1
ATOM 702 O O . GLN A 1 87 ? -2.848 -10.086 -11.767 1.00 93.00 87 GLN A O 1
ATOM 707 N N . ILE A 1 88 ? -1.488 -8.386 -12.328 1.00 93.31 88 ILE A N 1
ATOM 708 C CA . ILE A 1 88 ? -1.847 -7.535 -11.185 1.00 93.31 88 ILE A CA 1
ATOM 709 C C . ILE A 1 88 ? -3.340 -7.191 -11.232 1.00 93.31 88 ILE A C 1
ATOM 711 O O . ILE A 1 88 ? -4.045 -7.329 -10.233 1.00 93.31 88 ILE A O 1
ATOM 715 N N . LYS A 1 89 ? -3.879 -6.813 -12.400 1.00 93.19 89 LYS A N 1
ATOM 716 C CA . LYS A 1 89 ? -5.324 -6.566 -12.549 1.00 93.19 89 LYS A CA 1
ATOM 717 C C . LYS A 1 89 ? -6.150 -7.788 -12.152 1.00 93.19 89 LYS A C 1
ATOM 719 O O . LYS A 1 89 ? -7.122 -7.631 -11.417 1.00 93.19 89 LYS A O 1
ATOM 724 N N . ARG A 1 90 ? -5.761 -8.998 -12.575 1.00 94.38 90 ARG A N 1
ATOM 725 C CA . ARG A 1 90 ? -6.446 -10.248 -12.191 1.00 94.38 90 ARG A CA 1
ATOM 726 C C . ARG A 1 90 ? -6.409 -10.475 -10.681 1.00 94.38 90 ARG A C 1
ATOM 728 O O . ARG A 1 90 ? -7.436 -10.853 -10.121 1.00 94.38 90 ARG A O 1
ATOM 735 N N . TYR A 1 91 ? -5.285 -10.185 -10.023 1.00 93.56 91 TYR A N 1
ATOM 736 C CA . TYR A 1 91 ? -5.170 -10.285 -8.566 1.00 93.56 91 TYR A CA 1
ATOM 737 C C . TYR A 1 91 ? -6.208 -9.408 -7.842 1.00 93.56 91 TYR A C 1
ATOM 739 O O . TYR A 1 91 ? -6.820 -9.853 -6.869 1.00 93.56 91 TYR A O 1
ATOM 747 N N . PHE A 1 92 ? -6.477 -8.195 -8.337 1.00 93.38 92 PHE A N 1
ATOM 748 C CA . PHE A 1 92 ? -7.420 -7.259 -7.707 1.00 93.38 92 PHE A CA 1
ATOM 749 C C . PHE A 1 92 ? -8.868 -7.326 -8.229 1.00 93.38 92 PHE A C 1
ATOM 751 O O . PHE A 1 92 ? -9.773 -6.888 -7.520 1.00 93.38 92 PHE A O 1
ATOM 758 N N . ALA A 1 93 ? -9.121 -7.899 -9.411 1.00 88.94 93 ALA A N 1
ATOM 759 C CA . ALA A 1 93 ? -10.387 -7.771 -10.149 1.00 88.94 93 ALA A CA 1
ATOM 760 C C . ALA A 1 93 ? -11.660 -8.136 -9.360 1.00 88.94 93 ALA A C 1
ATOM 762 O O . ALA A 1 93 ? -12.710 -7.538 -9.575 1.00 88.94 93 ALA A O 1
ATOM 763 N N . LYS A 1 94 ? -11.587 -9.111 -8.446 1.00 86.81 94 LYS A N 1
ATOM 764 C CA . LYS A 1 94 ? -12.748 -9.599 -7.671 1.00 86.81 94 LYS A CA 1
ATOM 765 C C . LYS A 1 94 ? -12.703 -9.212 -6.190 1.00 86.81 94 LYS A C 1
ATOM 767 O O . LYS A 1 94 ? -13.522 -9.677 -5.398 1.00 86.81 94 LYS A O 1
ATOM 772 N N . LYS A 1 95 ? -11.736 -8.386 -5.782 1.00 89.12 95 LYS A N 1
ATOM 773 C CA . LYS A 1 95 ? -11.478 -8.077 -4.373 1.00 89.12 95 LYS A CA 1
ATOM 774 C C . LYS A 1 95 ? -12.192 -6.791 -3.949 1.00 89.12 95 LYS A C 1
ATOM 776 O O . LYS A 1 95 ? -12.048 -5.741 -4.567 1.00 89.12 95 LYS A O 1
ATOM 781 N N . LYS A 1 96 ? -12.928 -6.847 -2.835 1.00 89.06 96 LYS A N 1
ATOM 782 C CA . LYS A 1 96 ? -13.451 -5.645 -2.164 1.00 89.06 96 LYS A CA 1
ATOM 783 C C . LYS A 1 96 ? -12.345 -5.053 -1.298 1.00 89.06 96 LYS A C 1
ATOM 785 O O . LYS A 1 96 ? -11.941 -5.695 -0.340 1.00 89.06 96 LYS A O 1
ATOM 790 N N . TYR A 1 97 ? -11.887 -3.842 -1.604 1.00 91.56 97 TYR A N 1
ATOM 791 C CA . TYR A 1 97 ? -10.793 -3.199 -0.863 1.00 91.56 97 TYR A CA 1
ATOM 792 C C . TYR A 1 97 ? -11.196 -2.965 0.600 1.00 91.56 97 TYR A C 1
ATOM 794 O O . TYR A 1 97 ? -12.054 -2.132 0.900 1.00 91.56 97 TYR A O 1
ATOM 802 N N . ASN A 1 98 ? -10.624 -3.779 1.485 1.00 90.06 98 ASN A N 1
ATOM 803 C CA . ASN A 1 98 ? -10.883 -3.853 2.918 1.00 90.06 98 ASN A CA 1
ATOM 804 C C . ASN A 1 98 ? -9.628 -4.376 3.645 1.00 90.06 98 ASN A C 1
ATOM 806 O O . ASN A 1 98 ? -8.641 -4.726 2.996 1.00 90.06 98 ASN A O 1
ATOM 810 N N . HIS A 1 99 ? -9.688 -4.453 4.976 1.00 88.69 99 HIS A N 1
ATOM 811 C CA . HIS A 1 99 ? -8.598 -4.929 5.836 1.00 88.69 99 HIS A CA 1
ATOM 812 C C . HIS A 1 99 ? -8.051 -6.298 5.408 1.00 88.69 99 HIS A C 1
ATOM 814 O O . HIS A 1 99 ? -6.842 -6.477 5.329 1.00 88.69 99 HIS A O 1
ATOM 820 N N . LEU A 1 100 ? -8.923 -7.242 5.033 1.00 89.62 100 LEU A N 1
ATOM 821 C CA . LEU A 1 100 ? -8.500 -8.573 4.585 1.00 89.62 100 LEU A CA 1
ATOM 822 C C . LEU A 1 100 ? -7.664 -8.507 3.300 1.00 89.62 100 LEU A C 1
ATOM 824 O O . LEU A 1 100 ? -6.615 -9.135 3.207 1.00 89.62 100 LEU A O 1
ATOM 828 N N . VAL A 1 101 ? -8.118 -7.744 2.306 1.00 92.44 101 VAL A N 1
ATOM 829 C CA . VAL A 1 101 ? -7.389 -7.579 1.042 1.00 92.44 101 VAL A CA 1
ATOM 830 C C . VAL A 1 101 ? -6.067 -6.851 1.262 1.00 92.44 101 VAL A C 1
ATOM 832 O O . VAL A 1 101 ? -5.084 -7.198 0.615 1.00 92.44 101 VAL A O 1
ATOM 835 N N . LEU A 1 102 ? -6.025 -5.887 2.185 1.00 93.50 102 LEU A N 1
ATOM 836 C CA . LEU A 1 102 ? -4.789 -5.209 2.566 1.00 93.50 102 LEU A CA 1
ATOM 837 C C . LEU A 1 102 ? -3.797 -6.175 3.226 1.00 93.50 102 LEU A C 1
ATOM 839 O O . LEU A 1 102 ? -2.650 -6.217 2.798 1.00 93.50 102 LEU A O 1
ATOM 843 N N . LYS A 1 103 ? -4.238 -7.006 4.184 1.00 92.81 103 LYS A N 1
ATOM 844 C CA . LYS A 1 103 ? -3.399 -8.059 4.786 1.00 92.81 103 LYS A CA 1
ATOM 845 C C . LYS A 1 103 ? -2.869 -9.030 3.724 1.00 92.81 103 LYS A C 1
ATOM 847 O O . LYS A 1 103 ? -1.688 -9.353 3.719 1.00 92.81 103 LYS A O 1
ATOM 852 N N . GLN A 1 104 ? -3.720 -9.462 2.790 1.00 94.12 104 GLN A N 1
ATOM 853 C CA . GLN A 1 104 ? -3.308 -10.335 1.682 1.00 94.12 104 GLN A CA 1
ATOM 854 C C . GLN A 1 104 ? -2.287 -9.666 0.757 1.00 94.12 104 GLN A C 1
ATOM 856 O O . GLN A 1 104 ? -1.344 -10.317 0.327 1.00 94.12 104 GLN A O 1
ATOM 861 N N . LEU A 1 105 ? -2.477 -8.383 0.432 1.00 95.94 105 LEU A N 1
ATOM 862 C CA . LEU A 1 105 ? -1.516 -7.603 -0.347 1.00 95.94 105 LEU A CA 1
ATOM 863 C C . LEU A 1 105 ? -0.177 -7.497 0.385 1.00 95.94 105 LEU A C 1
ATOM 865 O O . LEU A 1 105 ? 0.849 -7.794 -0.212 1.00 95.94 105 LEU A O 1
ATOM 869 N N . TYR A 1 106 ? -0.207 -7.128 1.665 1.00 95.69 106 TYR A N 1
ATOM 870 C CA . TYR A 1 106 ? 0.978 -7.001 2.508 1.00 95.69 106 TYR A CA 1
ATOM 871 C C . TYR A 1 106 ? 1.793 -8.305 2.526 1.00 95.69 106 TYR A C 1
ATOM 873 O O . TYR A 1 106 ? 2.993 -8.275 2.270 1.00 95.69 106 TYR A O 1
ATOM 881 N N . LYS A 1 107 ? 1.133 -9.452 2.751 1.00 95.19 107 LYS A N 1
ATOM 882 C CA . LYS A 1 107 ? 1.785 -10.772 2.854 1.00 95.19 107 LYS A CA 1
ATOM 883 C C . LYS A 1 107 ? 2.201 -11.366 1.504 1.00 95.19 107 LYS A C 1
ATOM 885 O O . LYS A 1 107 ? 2.873 -12.393 1.460 1.00 95.19 107 LYS A O 1
ATOM 890 N N . HIS A 1 108 ? 1.784 -10.776 0.386 1.00 96.81 108 HIS A N 1
ATOM 891 C CA . HIS A 1 108 ? 2.121 -11.306 -0.928 1.00 96.81 108 HIS A CA 1
ATOM 892 C C . HIS A 1 108 ? 3.606 -11.073 -1.231 1.00 96.81 108 HIS A C 1
ATOM 894 O O . HIS A 1 108 ? 4.054 -9.933 -1.252 1.00 96.81 108 HIS A O 1
ATOM 900 N N . GLN A 1 109 ? 4.349 -12.126 -1.580 1.00 93.81 109 GLN A N 1
ATOM 901 C CA . GLN A 1 109 ? 5.808 -12.067 -1.759 1.00 93.81 109 GLN A CA 1
ATOM 902 C C . GLN A 1 109 ? 6.279 -10.926 -2.677 1.00 93.81 109 GLN A C 1
ATOM 904 O O . GLN A 1 109 ? 7.156 -10.160 -2.301 1.00 93.81 109 GLN A O 1
ATOM 909 N N . ILE A 1 110 ? 5.680 -10.789 -3.867 1.00 95.00 110 ILE A N 1
ATOM 910 C CA . ILE A 1 110 ? 6.062 -9.733 -4.821 1.00 95.00 110 ILE A CA 1
ATOM 911 C C . ILE A 1 110 ? 5.257 -8.444 -4.596 1.00 95.00 110 ILE A C 1
ATOM 913 O O . ILE A 1 110 ? 5.826 -7.387 -4.336 1.00 95.00 110 ILE A O 1
ATOM 917 N N . TYR A 1 111 ? 3.921 -8.512 -4.650 1.00 95.69 111 TYR A N 1
ATOM 918 C CA . TYR A 1 111 ? 3.065 -7.326 -4.520 1.00 95.69 111 TYR A CA 1
ATOM 919 C C . TYR A 1 111 ? 3.183 -6.615 -3.170 1.00 95.69 111 TYR A C 1
ATOM 921 O O . TYR A 1 111 ? 3.017 -5.401 -3.126 1.00 95.69 111 TYR A O 1
ATOM 929 N N . GLY A 1 112 ? 3.503 -7.336 -2.096 1.00 96.69 112 GLY A N 1
ATOM 930 C CA . GLY A 1 112 ? 3.792 -6.755 -0.790 1.00 96.69 112 GLY A CA 1
ATOM 931 C C . GLY A 1 112 ? 5.061 -5.909 -0.811 1.00 96.69 112 GLY A C 1
ATOM 932 O O . GLY A 1 112 ? 5.061 -4.816 -0.260 1.00 96.69 112 GLY A O 1
ATOM 933 N N . GLN A 1 113 ? 6.111 -6.330 -1.518 1.00 96.06 113 GLN A N 1
ATOM 934 C CA . GLN A 1 113 ? 7.329 -5.521 -1.659 1.00 96.06 113 GLN A CA 1
ATOM 935 C C . GLN A 1 113 ? 7.093 -4.278 -2.520 1.00 96.06 113 GLN A C 1
ATOM 937 O O . GLN A 1 113 ? 7.512 -3.182 -2.154 1.00 96.06 113 GLN A O 1
ATOM 942 N N . MET A 1 114 ? 6.342 -4.417 -3.615 1.00 95.56 114 MET A N 1
ATOM 943 C CA . MET A 1 114 ? 5.916 -3.269 -4.424 1.00 95.56 114 MET A CA 1
ATOM 944 C C . MET A 1 114 ? 5.064 -2.290 -3.607 1.00 95.56 114 MET A C 1
ATOM 946 O O . MET A 1 114 ? 5.183 -1.073 -3.750 1.00 95.56 114 MET A O 1
ATOM 950 N N . PHE A 1 115 ? 4.196 -2.820 -2.743 1.00 97.25 115 PHE A N 1
ATOM 951 C CA . PHE A 1 115 ? 3.368 -2.022 -1.849 1.00 97.25 115 PHE A CA 1
ATOM 952 C C . PHE A 1 115 ? 4.210 -1.301 -0.790 1.00 97.25 115 PHE A C 1
ATOM 954 O O . PHE A 1 115 ? 4.001 -0.109 -0.577 1.00 97.25 115 PHE A O 1
ATOM 961 N N . LYS A 1 116 ? 5.215 -1.965 -0.204 1.00 97.00 116 LYS A N 1
ATOM 962 C CA . LYS A 1 116 ? 6.198 -1.338 0.692 1.00 97.00 116 LYS A CA 1
ATOM 963 C C . LYS A 1 116 ? 6.915 -0.172 0.010 1.00 97.00 116 LYS A C 1
ATOM 965 O O . LYS A 1 116 ? 6.954 0.920 0.569 1.00 97.00 116 LYS A O 1
ATOM 970 N N . GLN A 1 117 ? 7.428 -0.372 -1.206 1.00 95.56 117 GLN A N 1
ATOM 971 C CA . GLN A 1 117 ? 8.095 0.696 -1.957 1.00 95.56 117 GLN A CA 1
ATOM 972 C C . GLN A 1 117 ? 7.154 1.882 -2.193 1.00 95.56 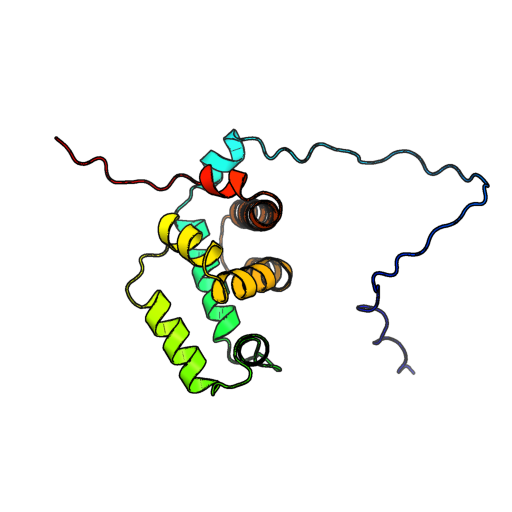117 GLN A C 1
ATOM 974 O O . GLN A 1 117 ? 7.542 3.017 -1.940 1.00 95.56 117 GLN A O 1
ATOM 979 N N . PHE A 1 118 ? 5.904 1.627 -2.589 1.00 95.94 118 PHE A N 1
ATOM 980 C CA . PHE A 1 118 ? 4.887 2.672 -2.733 1.00 95.94 118 PHE A CA 1
ATOM 981 C C . PHE A 1 118 ? 4.660 3.473 -1.439 1.00 95.94 118 PHE A C 1
ATOM 983 O O . PHE A 1 118 ? 4.597 4.703 -1.496 1.00 95.94 118 PHE A O 1
ATOM 990 N N . LEU A 1 119 ? 4.541 2.803 -0.286 1.00 96.88 119 LEU A N 1
ATOM 991 C CA . LEU A 1 119 ? 4.342 3.471 1.006 1.00 96.88 119 LEU A CA 1
ATOM 992 C C . LEU A 1 119 ? 5.500 4.415 1.346 1.00 96.88 119 LEU A C 1
ATOM 994 O O . LEU A 1 119 ? 5.257 5.532 1.800 1.00 96.88 119 LEU A O 1
ATOM 998 N N . LEU A 1 120 ? 6.732 3.975 1.085 1.00 95.44 120 LEU A N 1
ATOM 999 C CA . LEU A 1 120 ? 7.950 4.715 1.412 1.00 95.44 120 LEU A CA 1
ATOM 1000 C C . LEU A 1 120 ? 8.215 5.902 0.476 1.00 95.44 120 LEU A C 1
ATOM 1002 O O . LEU A 1 120 ? 8.809 6.882 0.912 1.00 95.44 120 LEU A O 1
ATOM 1006 N N . THR A 1 121 ? 7.798 5.835 -0.794 1.00 92.88 121 THR A N 1
ATOM 1007 C CA . THR A 1 121 ? 8.216 6.829 -1.802 1.00 92.88 121 THR A CA 1
ATOM 1008 C C . THR A 1 121 ? 7.092 7.711 -2.340 1.00 92.88 121 THR A C 1
ATOM 1010 O O . THR A 1 121 ? 7.324 8.883 -2.620 1.00 92.88 121 THR A O 1
ATOM 1013 N N . GLU A 1 122 ? 5.869 7.191 -2.486 1.00 94.12 122 GLU A N 1
ATOM 1014 C CA . GLU A 1 122 ? 4.815 7.871 -3.259 1.00 94.12 122 GLU A CA 1
ATOM 1015 C C . GLU A 1 122 ? 3.490 8.053 -2.518 1.00 94.12 122 GLU A C 1
ATOM 1017 O O . GLU A 1 122 ? 2.701 8.929 -2.883 1.00 94.12 122 GLU A O 1
ATOM 1022 N N . ALA A 1 123 ? 3.212 7.278 -1.467 1.00 95.50 123 ALA A N 1
ATOM 1023 C CA . ALA A 1 123 ? 1.919 7.331 -0.783 1.00 95.50 123 ALA A CA 1
ATOM 1024 C C . ALA A 1 123 ? 1.599 8.727 -0.213 1.00 95.50 123 ALA A C 1
ATOM 1026 O O . ALA A 1 123 ? 0.478 9.221 -0.375 1.00 95.50 123 ALA A O 1
ATOM 1027 N N . HIS A 1 124 ? 2.590 9.397 0.382 1.00 94.81 124 HIS A N 1
ATOM 1028 C CA . HIS A 1 124 ? 2.449 10.759 0.901 1.00 94.81 124 HIS A CA 1
ATOM 1029 C C . HIS A 1 124 ? 2.245 11.793 -0.218 1.00 94.81 124 HIS A C 1
ATOM 1031 O O . HIS A 1 124 ? 1.321 12.605 -0.139 1.00 94.81 124 HIS A O 1
ATOM 1037 N N . ASN A 1 125 ? 3.024 11.712 -1.304 1.00 93.31 125 ASN A N 1
ATOM 1038 C CA . ASN A 1 125 ? 2.881 12.587 -2.475 1.00 93.31 125 ASN A CA 1
ATOM 1039 C C . ASN A 1 125 ? 1.490 12.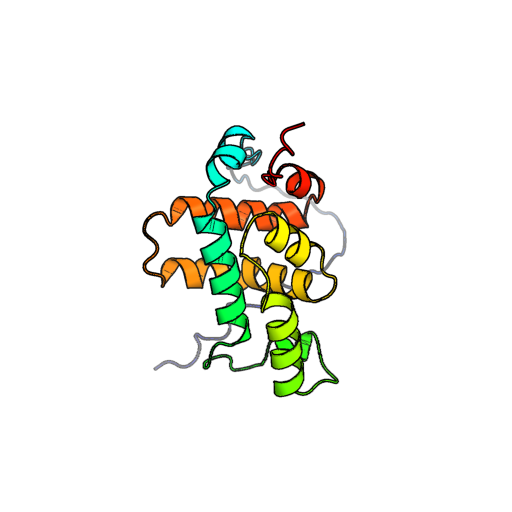460 -3.108 1.00 93.31 125 ASN A C 1
ATOM 1041 O O . ASN A 1 125 ? 0.846 13.458 -3.448 1.00 93.31 125 ASN A O 1
ATOM 1045 N N . TYR A 1 126 ? 0.997 11.225 -3.242 1.00 93.00 126 TYR A N 1
ATOM 1046 C CA . TYR A 1 126 ? -0.351 10.957 -3.726 1.00 93.00 126 TYR A CA 1
ATOM 1047 C C . TYR A 1 126 ? -1.401 11.613 -2.825 1.00 93.00 126 TYR A C 1
ATOM 1049 O O . TYR A 1 126 ? -2.301 12.301 -3.311 1.00 93.00 126 TYR A O 1
ATOM 1057 N N . LEU A 1 127 ? -1.285 11.424 -1.508 1.00 93.62 127 LEU A N 1
ATOM 1058 C CA . LEU A 1 127 ? -2.235 11.962 -0.541 1.00 93.62 127 LEU A CA 1
ATOM 1059 C C . LEU A 1 127 ? -2.283 13.494 -0.580 1.00 93.62 127 LEU A C 1
ATOM 1061 O O . LEU A 1 127 ? -3.376 14.069 -0.610 1.00 93.62 127 LEU A O 1
ATOM 1065 N N . GLN A 1 128 ? -1.123 14.150 -0.655 1.00 93.81 128 GLN A N 1
ATOM 1066 C CA . GLN A 1 128 ? -1.017 15.605 -0.774 1.00 93.81 128 GLN A CA 1
ATOM 1067 C C . GLN A 1 128 ? -1.761 16.130 -2.007 1.00 93.81 128 GLN A C 1
ATOM 1069 O O . GLN A 1 128 ? -2.557 17.060 -1.879 1.00 93.81 128 GLN A O 1
ATOM 1074 N N . ARG A 1 129 ? -1.590 15.479 -3.165 1.00 93.44 129 ARG A N 1
ATOM 1075 C CA . ARG A 1 129 ? -2.233 15.855 -4.440 1.00 93.44 129 ARG A CA 1
ATOM 1076 C C . ARG A 1 129 ? -3.709 15.454 -4.539 1.00 93.44 129 ARG A C 1
ATOM 1078 O O . ARG A 1 129 ? -4.418 15.923 -5.426 1.00 93.44 129 ARG A O 1
ATOM 1085 N N . SER A 1 130 ? -4.181 14.570 -3.663 1.00 93.50 130 SER A N 1
ATOM 1086 C CA . SER A 1 130 ? -5.559 14.076 -3.680 1.00 93.50 130 SER A CA 1
ATOM 1087 C C . SER A 1 130 ? -6.566 15.066 -3.071 1.00 93.50 130 SER A C 1
ATOM 1089 O O . SER A 1 130 ? -6.223 15.908 -2.239 1.00 93.50 130 SER A O 1
ATOM 1091 N N . GLN A 1 131 ? -7.841 14.894 -3.430 1.00 93.12 131 GLN A N 1
ATOM 1092 C CA . GLN A 1 131 ? -8.995 15.621 -2.872 1.00 93.12 131 GLN A CA 1
ATOM 1093 C C . GLN A 1 131 ? -9.601 14.920 -1.636 1.00 93.12 131 GLN A C 1
ATOM 1095 O O . GLN A 1 131 ? -10.783 15.069 -1.324 1.00 93.12 131 GLN A O 1
ATOM 1100 N N . ILE A 1 132 ? -8.823 14.074 -0.955 1.00 91.94 132 ILE A N 1
ATOM 1101 C CA . ILE A 1 132 ? -9.263 13.376 0.258 1.00 91.94 132 ILE A CA 1
ATOM 1102 C C . ILE A 1 132 ? -9.435 14.404 1.386 1.00 91.94 132 ILE A C 1
ATOM 1104 O O . ILE A 1 132 ? -8.527 15.194 1.623 1.00 91.94 132 ILE A O 1
ATOM 1108 N N . LYS A 1 133 ? -10.585 14.380 2.078 1.00 87.00 133 LYS A N 1
ATOM 1109 C CA . LYS A 1 133 ? -10.908 15.324 3.166 1.00 87.00 133 LYS A CA 1
ATOM 1110 C C . LYS A 1 133 ? -10.065 15.089 4.425 1.00 87.00 133 LYS A C 1
ATOM 1112 O O . LYS A 1 133 ? -9.379 15.988 4.877 1.00 87.00 133 LYS A O 1
ATOM 1117 N N . GLU A 1 134 ? -10.107 13.876 4.974 1.00 86.94 134 GLU A N 1
ATOM 1118 C CA . GLU A 1 134 ? -9.407 13.513 6.217 1.00 86.94 134 GLU A CA 1
ATOM 1119 C C . GLU A 1 134 ? -7.986 13.006 5.917 1.00 86.94 134 GLU A C 1
ATOM 1121 O O . GLU A 1 134 ? -7.733 11.795 5.954 1.00 86.94 134 GLU A O 1
ATOM 1126 N N . LYS A 1 135 ? -7.064 13.896 5.533 1.00 91.00 135 LYS A N 1
ATOM 1127 C CA . LYS A 1 135 ? -5.701 13.486 5.147 1.00 91.00 135 LYS A CA 1
ATOM 1128 C C . LYS A 1 135 ? -4.903 12.963 6.339 1.00 91.00 135 LYS A C 1
ATOM 1130 O O . LYS A 1 135 ? -4.181 11.986 6.175 1.00 91.00 135 LYS A O 1
ATOM 1135 N N . GLU A 1 136 ? -5.100 13.514 7.532 1.00 89.31 136 GLU A N 1
ATOM 1136 C CA . GLU A 1 136 ? -4.387 13.121 8.755 1.00 89.31 136 GLU A CA 1
ATOM 1137 C C . GLU A 1 136 ? -4.567 11.625 9.044 1.00 89.31 136 GLU A C 1
ATOM 1139 O O . GLU A 1 136 ? -3.590 10.901 9.217 1.00 89.31 136 GLU A O 1
ATOM 1144 N N . ASN A 1 137 ? -5.802 11.118 8.953 1.00 88.69 137 ASN A N 1
ATOM 1145 C CA . ASN A 1 137 ? -6.095 9.692 9.144 1.00 88.69 137 ASN A CA 1
ATOM 1146 C C . ASN A 1 137 ? -5.359 8.797 8.136 1.00 88.69 137 ASN A C 1
ATOM 1148 O O . ASN A 1 137 ? -5.002 7.665 8.450 1.00 88.69 137 ASN A O 1
ATOM 1152 N N . HIS A 1 138 ? -5.131 9.283 6.914 1.00 91.62 138 HIS A N 1
ATOM 1153 C CA . HIS A 1 138 ? -4.382 8.530 5.911 1.00 91.62 138 HIS A CA 1
ATOM 1154 C C . HIS A 1 138 ? -2.881 8.573 6.192 1.00 91.62 138 HIS A C 1
ATOM 1156 O O . HIS A 1 138 ? -2.237 7.544 6.029 1.00 91.62 138 HIS A O 1
ATOM 1162 N N . VAL A 1 139 ? -2.338 9.712 6.638 1.00 92.12 139 VAL A N 1
ATOM 1163 C CA . VAL A 1 139 ? -0.926 9.830 7.048 1.00 92.12 139 VAL A CA 1
ATOM 1164 C C . VAL A 1 139 ? -0.625 8.856 8.182 1.00 92.12 139 VAL A C 1
ATOM 1166 O O . VAL A 1 139 ? 0.274 8.029 8.057 1.00 92.12 139 VAL A O 1
ATOM 1169 N N . ILE A 1 140 ? -1.427 8.888 9.251 1.00 90.25 140 ILE A N 1
ATOM 1170 C CA . ILE A 1 140 ? -1.226 8.004 10.403 1.00 90.25 140 ILE A CA 1
ATOM 1171 C C . ILE A 1 140 ? -1.317 6.534 9.963 1.00 90.25 140 ILE A C 1
ATOM 1173 O O . ILE A 1 140 ? -0.483 5.715 10.342 1.00 90.25 140 ILE A O 1
ATOM 1177 N N . PHE A 1 141 ? -2.278 6.195 9.097 1.00 91.69 141 PHE A N 1
ATOM 1178 C CA . PHE A 1 141 ? -2.413 4.832 8.586 1.00 91.69 141 PHE A CA 1
ATOM 1179 C C . PHE A 1 141 ? -1.257 4.402 7.667 1.00 91.69 141 PHE A C 1
ATOM 1181 O O . PHE A 1 141 ? -0.834 3.251 7.728 1.00 91.69 141 PHE A O 1
ATOM 11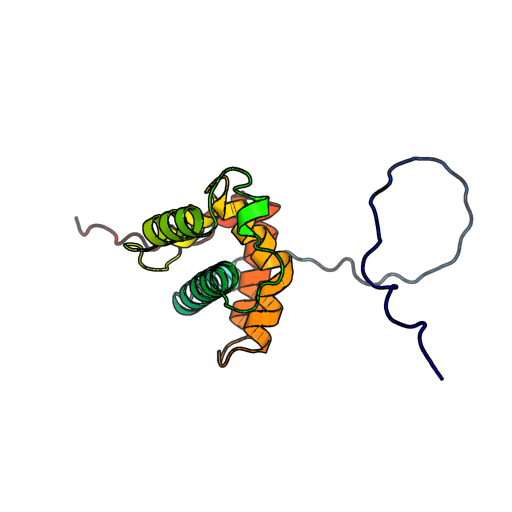88 N N . ILE A 1 142 ? -0.719 5.295 6.829 1.00 93.50 142 ILE A N 1
ATOM 1189 C CA . ILE A 1 142 ? 0.465 5.013 6.001 1.00 93.50 142 ILE A CA 1
ATOM 1190 C C . ILE A 1 142 ? 1.666 4.706 6.901 1.00 93.50 142 ILE A C 1
ATOM 1192 O O . ILE A 1 142 ? 2.310 3.676 6.707 1.00 93.50 142 ILE A O 1
ATOM 1196 N N . ASN A 1 143 ? 1.915 5.537 7.915 1.00 92.12 143 ASN A N 1
ATOM 1197 C CA . ASN A 1 143 ? 3.013 5.336 8.864 1.00 92.12 143 ASN A CA 1
ATOM 1198 C C . ASN A 1 143 ? 2.855 4.028 9.646 1.00 92.12 143 ASN A C 1
ATOM 1200 O O . ASN A 1 143 ? 3.810 3.267 9.782 1.00 92.12 143 ASN A O 1
ATOM 1204 N N . TYR A 1 144 ? 1.636 3.707 10.077 1.00 91.31 144 TYR A N 1
ATOM 1205 C CA . TYR A 1 144 ? 1.334 2.420 10.696 1.00 91.31 144 TYR A CA 1
ATOM 1206 C C . TYR A 1 144 ? 1.636 1.233 9.769 1.00 91.31 144 TYR A C 1
ATOM 1208 O O . TYR A 1 144 ? 2.250 0.255 10.194 1.00 91.31 144 TYR A O 1
ATOM 1216 N N . MET A 1 145 ? 1.251 1.309 8.491 1.00 93.38 145 MET A N 1
ATOM 1217 C CA . MET A 1 145 ? 1.551 0.248 7.526 1.00 93.38 145 MET A CA 1
ATOM 1218 C C . MET A 1 145 ? 3.055 0.105 7.263 1.00 93.38 145 MET A C 1
ATOM 1220 O O . MET A 1 145 ? 3.514 -1.015 7.048 1.00 93.38 145 MET A O 1
ATOM 1224 N N . ILE A 1 146 ? 3.823 1.200 7.300 1.00 94.25 146 ILE A N 1
ATOM 1225 C CA . ILE A 1 146 ? 5.292 1.161 7.226 1.00 94.25 146 ILE A CA 1
ATOM 1226 C C . ILE A 1 146 ? 5.858 0.434 8.450 1.00 94.25 146 ILE A C 1
ATOM 1228 O O . ILE A 1 146 ? 6.598 -0.530 8.273 1.00 94.25 146 ILE A O 1
ATOM 1232 N N . LYS A 1 147 ? 5.424 0.797 9.665 1.00 91.38 147 LYS A N 1
ATOM 1233 C CA . LYS A 1 147 ? 5.812 0.106 10.909 1.00 91.38 147 LYS A CA 1
ATOM 1234 C C . LYS A 1 147 ? 5.456 -1.380 10.893 1.00 91.38 147 LYS A C 1
ATOM 1236 O O . LYS A 1 147 ? 6.213 -2.202 11.392 1.00 91.38 147 LYS A O 1
ATOM 1241 N N . CYS A 1 148 ? 4.346 -1.769 10.260 1.00 92.56 148 CYS A N 1
ATOM 1242 C CA . CYS A 1 148 ? 4.011 -3.187 10.100 1.00 92.56 148 CYS A CA 1
ATOM 1243 C C . CYS A 1 148 ? 5.088 -3.961 9.322 1.00 92.56 148 CYS A C 1
ATOM 1245 O O . CYS A 1 148 ? 5.213 -5.157 9.535 1.00 92.56 148 CYS A O 1
ATOM 1247 N N . TYR A 1 149 ? 5.856 -3.335 8.418 1.00 93.56 149 TYR A N 1
ATOM 1248 C CA . TYR A 1 149 ? 6.988 -3.983 7.729 1.00 93.56 149 TYR A CA 1
ATOM 1249 C C . TYR A 1 149 ? 8.247 -4.123 8.594 1.00 93.56 149 TYR A C 1
ATOM 1251 O O . TYR A 1 149 ? 9.175 -4.818 8.179 1.00 93.56 149 TYR A O 1
ATOM 1259 N N . GLU A 1 150 ? 8.283 -3.475 9.756 1.00 91.31 150 GLU A N 1
ATOM 1260 C CA . GLU A 1 150 ? 9.333 -3.606 10.770 1.00 91.31 150 GLU A CA 1
ATOM 1261 C C . GLU A 1 150 ? 8.917 -4.618 11.848 1.00 91.31 150 GLU A C 1
ATOM 1263 O O . GLU A 1 150 ? 9.729 -5.434 12.274 1.00 91.31 150 GLU A O 1
ATOM 1268 N N . ASP A 1 151 ? 7.633 -4.621 12.229 1.00 90.06 151 ASP A N 1
ATOM 1269 C CA . ASP A 1 151 ? 7.036 -5.583 13.157 1.00 90.06 151 ASP A CA 1
ATOM 1270 C C . ASP A 1 151 ? 5.714 -6.148 12.608 1.00 90.06 151 ASP A C 1
ATOM 1272 O O . ASP A 1 151 ? 4.651 -5.525 12.695 1.00 90.06 151 ASP A O 1
ATOM 1276 N N . GLU A 1 152 ? 5.763 -7.377 12.083 1.00 89.31 152 GLU A N 1
ATOM 1277 C CA . GLU A 1 152 ? 4.591 -8.053 11.509 1.00 89.31 152 GLU A CA 1
ATOM 1278 C C . GLU A 1 152 ? 3.480 -8.295 12.549 1.00 89.31 152 GLU A C 1
ATOM 1280 O O . GLU A 1 152 ? 2.303 -8.367 12.189 1.00 89.31 152 GLU A O 1
ATOM 1285 N N . ARG A 1 153 ? 3.792 -8.344 13.853 1.00 88.38 153 ARG A N 1
ATOM 1286 C CA . ARG A 1 153 ? 2.775 -8.536 14.906 1.00 88.38 153 ARG A CA 1
ATOM 1287 C C . ARG A 1 153 ? 1.773 -7.388 14.935 1.00 88.38 153 ARG A C 1
ATOM 1289 O O . ARG A 1 153 ? 0.609 -7.598 15.281 1.00 88.38 153 ARG A O 1
ATOM 1296 N N . LEU A 1 154 ? 2.197 -6.187 14.533 1.00 86.69 154 LEU A N 1
ATOM 1297 C CA . LEU A 1 154 ? 1.312 -5.034 14.414 1.00 86.69 154 LEU A CA 1
ATOM 1298 C C . LEU A 1 154 ? 0.225 -5.284 13.377 1.00 86.69 154 LEU A C 1
ATOM 1300 O O . LEU A 1 154 ? -0.922 -4.932 13.631 1.00 86.69 154 LEU A O 1
ATOM 1304 N N . LEU A 1 155 ? 0.542 -5.957 12.267 1.00 88.88 155 LEU A N 1
ATOM 1305 C CA . LEU A 1 155 ? -0.429 -6.262 11.219 1.00 88.88 155 LEU A CA 1
ATOM 1306 C C . LEU A 1 155 ? -1.595 -7.096 11.754 1.00 88.88 155 LEU A C 1
ATOM 1308 O O . LEU A 1 155 ? -2.730 -6.925 11.307 1.00 88.88 155 LEU A O 1
ATOM 1312 N N . GLU A 1 156 ? -1.351 -7.992 12.712 1.00 85.12 156 GLU A N 1
ATOM 1313 C CA . GLU A 1 156 ? -2.419 -8.827 13.260 1.00 85.12 156 GLU A CA 1
ATOM 1314 C C . GLU A 1 156 ? -3.436 -8.035 14.082 1.00 85.12 156 GLU A C 1
ATOM 1316 O O . GLU A 1 156 ? -4.621 -8.374 14.043 1.00 85.12 156 GLU A O 1
ATOM 1321 N N . LYS A 1 157 ? -3.022 -6.906 14.671 1.00 83.69 157 LYS A N 1
ATOM 1322 C CA . LYS A 1 157 ? -3.911 -5.959 15.363 1.00 83.69 157 LYS A CA 1
ATOM 1323 C C . LYS A 1 157 ? -4.890 -5.243 14.429 1.00 83.69 157 LYS A C 1
ATOM 1325 O O . LYS A 1 157 ? -5.881 -4.683 14.888 1.00 83.69 157 LYS A O 1
ATOM 1330 N N . LEU A 1 158 ? -4.645 -5.264 13.117 1.00 82.38 158 LEU A N 1
ATOM 1331 C CA . LEU A 1 158 ? -5.572 -4.716 12.136 1.00 82.38 158 LEU A CA 1
ATOM 1332 C C . LEU A 1 158 ? -6.847 -5.577 12.100 1.00 82.38 158 LEU A C 1
ATOM 1334 O O . LEU A 1 158 ? -6.864 -6.673 11.527 1.00 82.38 158 LEU A O 1
ATOM 1338 N N . GLU A 1 159 ? -7.924 -5.075 12.699 1.00 72.50 159 GLU A N 1
ATOM 1339 C CA . GLU A 1 159 ? -9.203 -5.777 12.766 1.00 72.50 159 GLU A CA 1
ATOM 1340 C C . GLU A 1 159 ? -9.757 -6.076 11.367 1.00 72.50 159 GLU A C 1
ATOM 1342 O O . GLU A 1 159 ? -10.126 -5.205 10.572 1.00 72.50 159 GLU A O 1
ATOM 1347 N N . THR A 1 160 ? -9.894 -7.360 11.062 1.00 68.25 160 THR A N 1
ATOM 1348 C CA . THR A 1 160 ? -10.723 -7.805 9.951 1.00 68.25 160 THR A CA 1
ATOM 1349 C C . THR A 1 160 ? -12.107 -8.091 10.502 1.00 68.25 160 THR A C 1
ATOM 1351 O O . THR A 1 160 ? -12.284 -9.100 11.180 1.00 68.25 160 THR A O 1
ATOM 1354 N N . TYR A 1 161 ? -13.096 -7.245 10.200 1.00 54.91 161 TYR A N 1
ATOM 1355 C CA . TYR A 1 161 ? -14.499 -7.573 10.467 1.00 54.91 161 TYR A CA 1
ATOM 1356 C C . TYR A 1 161 ? -14.866 -8.863 9.722 1.00 54.91 161 TYR A C 1
ATOM 1358 O O . TYR A 1 161 ? -15.249 -8.839 8.547 1.00 54.91 161 TYR A O 1
ATOM 1366 N N . SER A 1 162 ? -14.729 -10.006 10.390 1.00 47.00 162 SER A N 1
ATOM 1367 C CA . SER A 1 162 ? -15.404 -11.224 9.978 1.00 47.00 162 SER A CA 1
ATOM 1368 C C . SER A 1 162 ? -16.871 -11.010 10.335 1.00 47.00 162 SER A C 1
ATOM 1370 O O . SER A 1 162 ? -17.193 -10.589 11.448 1.00 47.00 162 SER A O 1
ATOM 1372 N N . LYS A 1 163 ? -17.783 -11.208 9.380 1.00 47.28 163 LYS A N 1
ATOM 1373 C CA . LYS A 1 163 ? -19.197 -11.290 9.744 1.00 47.28 163 LYS A CA 1
ATOM 1374 C C . LYS A 1 163 ? -19.308 -12.494 10.670 1.00 47.28 163 LYS A C 1
ATOM 1376 O O . LYS A 1 163 ? -19.159 -13.615 10.187 1.00 47.28 163 LYS A O 1
ATOM 1381 N N . ALA A 1 164 ? -19.539 -12.263 11.960 1.00 44.12 164 ALA A N 1
ATOM 1382 C CA . ALA A 1 164 ? -19.924 -13.331 12.864 1.00 44.12 164 ALA A CA 1
ATOM 1383 C C . ALA A 1 164 ? -21.103 -14.062 12.212 1.00 44.12 164 ALA A C 1
ATOM 1385 O O . ALA A 1 164 ? -22.117 -13.449 11.857 1.00 44.12 164 ALA A O 1
ATOM 1386 N N . LYS A 1 165 ? -20.915 -15.354 11.940 1.00 40.84 165 LYS A N 1
ATOM 1387 C CA . LYS A 1 165 ? -21.983 -16.227 11.467 1.00 40.84 165 LYS A CA 1
ATOM 1388 C C . LYS A 1 165 ? -23.004 -16.229 12.605 1.00 40.84 165 LYS A C 1
ATOM 1390 O O . LYS A 1 165 ? -22.656 -16.647 13.704 1.00 40.84 165 LYS A O 1
ATOM 1395 N N . LYS A 1 166 ? -24.206 -15.685 12.383 1.00 45.62 166 LYS A N 1
ATOM 1396 C CA . LYS A 1 166 ? -25.318 -15.928 13.309 1.00 45.62 166 LYS A CA 1
ATOM 1397 C C . LYS A 1 166 ? -25.487 -17.448 13.350 1.00 45.62 166 LYS A C 1
ATOM 1399 O O . LYS A 1 166 ? -25.753 -18.033 12.299 1.00 45.62 166 LYS A O 1
ATOM 1404 N N . ILE A 1 167 ? -25.167 -18.044 14.497 1.00 49.75 167 ILE A N 1
ATOM 1405 C CA . ILE A 1 167 ? -25.534 -19.422 14.829 1.00 49.75 167 ILE A CA 1
ATOM 1406 C C . ILE A 1 167 ? -27.042 -19.424 15.054 1.00 49.75 167 ILE A C 1
ATOM 1408 O O . ILE A 1 167 ? -27.522 -18.449 15.679 1.00 49.75 167 ILE A O 1
#

Radius of gyration: 20.33 Å; chains: 1; bounding box: 64×52×44 Å

Organism: Tetrahymena thermophila (strain SB210) (NCBI:txid312017)

InterPro domains:
  IPR028008 Protein of unknown function DUF4441 [PF14536] (48-161)